Protein AF-A0A9J6E3Z2-F1 (afdb_monomer)

pLDDT: mean 84.0, std 8.35, range [45.22, 92.0]

Organism: Rhipicephalus microplus (NCBI:txid6941)

Radius of gyration: 20.09 Å; Cα contacts (8 Å, |Δi|>4): 34; chains: 1; bounding box: 49×37×58 Å

Solvent-accessible surface area (backbone atoms only — not comparable to full-atom values): 7058 Å² total; per-residue (Å²): 142,57,90,58,69,82,69,54,90,72,93,77,85,80,78,56,68,69,58,52,52,51,53,53,50,52,50,52,51,46,68,65,43,58,84,76,52,59,93,66,66,50,71,58,56,49,43,69,69,47,46,72,64,48,63,71,32,74,91,40,55,42,97,90,40,76,69,54,22,60,53,50,48,53,53,48,48,62,67,47,50,52,58,51,52,52,52,51,52,49,54,54,49,52,53,51,52,52,51,51,58,60,68,71,49,58,70,95,76,58,80,78,85,127

Foldseek 3Di:
DDVVVVVDPDDDDDDDVVVVVVLVVLLVLCVVCVVVDDPPPSLVVSCVVCVVVQLPPPVLDDPVDSVSSVVVVVVCSVVRVVVSVVVVVVVVVVVVVVVVVLVPDDPVPDDDDD

Nearest PDB structures (foldseek):
  2crb-assembly1_A  TM=4.149E-01  e=6.309E+00  Mus musculus

Structure (mmCIF, N/CA/C/O backbone):
data_AF-A0A9J6E3Z2-F1
#
_entry.id   AF-A0A9J6E3Z2-F1
#
loop_
_atom_site.group_PDB
_atom_site.id
_atom_site.type_symbol
_atom_site.label_atom_id
_atom_site.label_alt_id
_atom_site.label_comp_id
_atom_site.label_asym_id
_atom_site.label_entity_id
_atom_site.label_seq_id
_atom_site.pdbx_PDB_ins_code
_atom_site.Cartn_x
_atom_site.Cartn_y
_atom_site.Cartn_z
_atom_site.occupancy
_atom_site.B_iso_or_equiv
_atom_site.auth_seq_id
_atom_site.auth_comp_id
_atom_site.auth_asym_id
_atom_site.auth_atom_id
_atom_site.pdbx_PDB_model_num
ATOM 1 N N . MET A 1 1 ? 3.788 19.897 -8.521 1.00 45.22 1 MET A N 1
ATOM 2 C CA . MET A 1 1 ? 5.211 20.090 -8.163 1.00 45.22 1 MET A CA 1
ATOM 3 C C . MET A 1 1 ? 5.282 21.041 -6.965 1.00 45.22 1 MET A C 1
ATOM 5 O O . MET A 1 1 ? 4.988 22.201 -7.160 1.00 45.22 1 MET A O 1
ATOM 9 N N . GLY A 1 2 ? 5.546 20.732 -5.698 1.00 53.03 2 GLY A N 1
ATOM 10 C CA . GLY A 1 2 ? 5.669 19.532 -4.872 1.00 53.03 2 GLY A CA 1
ATOM 11 C C . GLY A 1 2 ? 5.922 20.065 -3.444 1.00 53.03 2 GLY A C 1
ATOM 12 O O . GLY A 1 2 ? 6.911 20.749 -3.230 1.00 53.03 2 GLY A O 1
ATOM 13 N N . LEU A 1 3 ? 5.033 19.824 -2.470 1.00 61.53 3 LEU A N 1
ATOM 14 C CA . LEU A 1 3 ? 5.080 20.452 -1.125 1.00 61.53 3 LEU A CA 1
ATOM 15 C C . LEU A 1 3 ? 6.365 20.162 -0.313 1.00 61.53 3 LEU A C 1
ATOM 17 O O . LEU A 1 3 ? 6.613 20.806 0.704 1.00 61.53 3 LEU A O 1
ATOM 21 N N . ILE A 1 4 ? 7.166 19.184 -0.743 1.00 67.56 4 ILE A N 1
ATOM 22 C CA . ILE A 1 4 ? 8.372 18.714 -0.047 1.00 67.56 4 ILE A CA 1
ATOM 23 C C . ILE A 1 4 ? 9.628 19.441 -0.548 1.00 67.56 4 ILE A C 1
ATOM 25 O O . ILE A 1 4 ? 10.531 19.689 0.248 1.00 67.56 4 ILE A O 1
ATOM 29 N N . SER A 1 5 ? 9.688 19.841 -1.826 1.00 65.69 5 SER A N 1
ATOM 30 C CA . SER A 1 5 ? 10.860 20.548 -2.371 1.00 65.69 5 SER A CA 1
ATOM 31 C C . SER A 1 5 ? 11.049 21.915 -1.716 1.00 65.69 5 SER A C 1
ATOM 33 O O . SER A 1 5 ? 12.175 22.300 -1.429 1.00 65.69 5 SER A O 1
ATOM 35 N N . LEU A 1 6 ? 9.947 22.582 -1.364 1.00 71.69 6 LEU A N 1
ATOM 36 C CA . LEU A 1 6 ? 9.941 23.858 -0.639 1.00 71.69 6 LEU A CA 1
ATOM 37 C C . LEU A 1 6 ? 10.373 23.737 0.833 1.00 71.69 6 LEU A C 1
ATOM 39 O O . LEU A 1 6 ? 10.668 24.744 1.469 1.00 71.69 6 LEU A O 1
ATOM 43 N N . LYS A 1 7 ? 10.389 22.520 1.394 1.00 73.06 7 LYS A N 1
ATOM 44 C CA . LYS A 1 7 ? 10.818 22.247 2.778 1.00 73.06 7 LYS A CA 1
ATOM 45 C C . LYS A 1 7 ? 12.195 21.587 2.859 1.00 73.06 7 LYS A C 1
ATOM 47 O O . LYS A 1 7 ?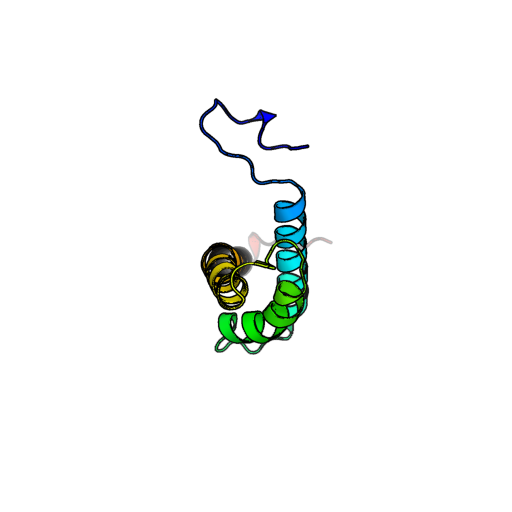 12.697 21.364 3.960 1.00 73.06 7 LYS A O 1
ATOM 52 N N . SER A 1 8 ? 12.791 21.241 1.720 1.00 77.81 8 SER A N 1
ATOM 53 C CA . SER A 1 8 ? 14.093 20.588 1.674 1.00 77.81 8 SER A CA 1
ATOM 54 C C . SER A 1 8 ? 15.205 21.617 1.852 1.00 77.81 8 SER A C 1
ATOM 56 O O . SER A 1 8 ? 15.193 22.669 1.224 1.00 77.81 8 SER A O 1
ATOM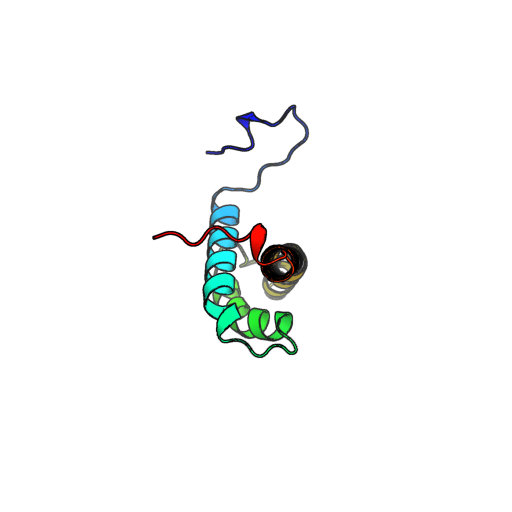 58 N N . ARG A 1 9 ? 16.191 21.297 2.694 1.00 79.62 9 ARG A N 1
ATOM 59 C CA . ARG A 1 9 ? 17.410 22.099 2.887 1.00 79.62 9 ARG A CA 1
ATOM 60 C C . ARG A 1 9 ? 18.588 21.567 2.054 1.00 79.62 9 ARG A C 1
ATOM 62 O O . ARG A 1 9 ? 19.738 21.775 2.416 1.00 79.62 9 ARG A O 1
ATOM 69 N N . GLY A 1 10 ? 18.292 20.860 0.960 1.00 75.06 10 GLY A N 1
ATOM 70 C CA . GLY A 1 10 ? 19.262 20.074 0.193 1.00 75.06 10 GLY A CA 1
ATOM 71 C C . GLY A 1 10 ? 19.394 18.637 0.716 1.00 75.06 10 GLY A C 1
ATOM 72 O O . GLY A 1 10 ? 18.999 18.333 1.840 1.00 75.06 10 GLY A O 1
ATOM 73 N N . GLY A 1 11 ? 19.896 17.727 -0.126 1.00 77.88 11 GLY A N 1
ATOM 74 C CA . GLY A 1 11 ? 20.190 16.329 0.237 1.00 77.88 11 GLY A CA 1
ATOM 75 C C . GLY A 1 11 ? 19.069 15.304 0.013 1.00 77.88 11 GLY A C 1
ATOM 76 O O . GLY A 1 11 ? 19.303 14.112 0.187 1.00 77.88 11 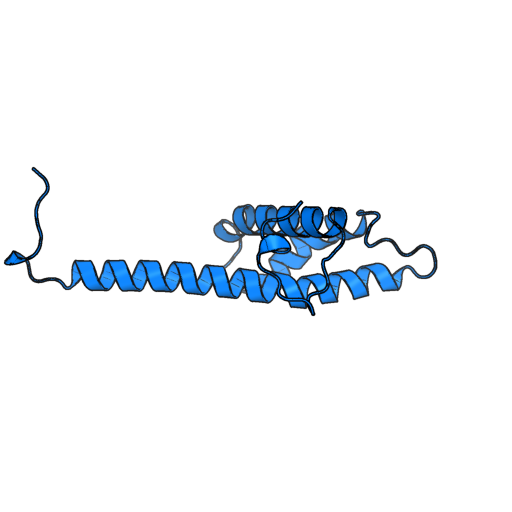GLY A O 1
ATOM 77 N N . LEU A 1 12 ? 17.869 15.727 -0.403 1.00 80.06 12 LEU A N 1
ATOM 78 C CA . LEU A 1 12 ? 16.785 14.808 -0.772 1.00 80.06 12 LEU A CA 1
ATOM 79 C C . LEU A 1 12 ? 16.752 14.580 -2.283 1.00 80.06 12 LEU A C 1
ATOM 81 O O . LEU A 1 12 ? 16.750 15.531 -3.063 1.00 80.06 12 LEU A O 1
ATOM 85 N N . THR A 1 13 ? 16.666 13.316 -2.691 1.00 78.88 13 THR A N 1
ATOM 86 C CA . THR A 1 13 ? 16.369 12.936 -4.072 1.00 78.88 13 THR A CA 1
ATOM 87 C C . THR A 1 13 ? 14.859 12.874 -4.270 1.00 78.88 13 THR A C 1
ATOM 89 O O . THR A 1 13 ? 14.127 12.277 -3.478 1.00 78.88 13 THR A O 1
ATOM 92 N N . PHE A 1 14 ? 14.374 13.521 -5.330 1.00 82.00 14 PHE A N 1
ATOM 93 C CA . PHE A 1 14 ? 12.952 13.534 -5.654 1.00 82.00 14 PHE A CA 1
ATOM 94 C C . PHE A 1 14 ? 12.663 12.504 -6.746 1.00 82.00 14 PHE A C 1
ATOM 96 O O . PHE A 1 14 ? 13.282 12.563 -7.811 1.00 82.00 14 PHE A O 1
ATOM 103 N N . PRO A 1 15 ? 11.738 11.558 -6.513 1.00 84.94 15 PRO A N 1
ATOM 104 C CA . PRO A 1 15 ? 11.338 10.615 -7.544 1.00 84.94 15 PRO A CA 1
ATOM 105 C C . PRO A 1 15 ? 10.646 11.332 -8.707 1.00 84.94 15 PRO A C 1
ATOM 107 O O . PRO A 1 15 ? 10.045 12.397 -8.538 1.00 84.94 15 PRO A O 1
ATOM 110 N N . LYS A 1 16 ? 10.684 10.705 -9.888 1.00 86.88 16 LYS A N 1
ATOM 111 C CA . LYS A 1 16 ? 9.944 11.188 -11.059 1.00 86.88 16 LYS A CA 1
ATOM 112 C C . LYS A 1 16 ? 8.443 11.293 -10.733 1.00 86.88 16 LYS A C 1
ATOM 114 O O . LYS A 1 16 ? 7.912 10.390 -10.080 1.00 86.88 16 LYS A O 1
ATOM 119 N N . PRO A 1 17 ? 7.737 12.332 -11.217 1.00 87.12 17 PRO A N 1
ATOM 120 C CA . PRO A 1 17 ? 6.304 12.500 -10.965 1.00 87.12 17 PRO A CA 1
ATOM 121 C C . PRO A 1 17 ? 5.465 11.281 -11.366 1.00 87.12 17 PRO A C 1
ATOM 123 O O . PRO A 1 17 ? 4.544 10.905 -10.648 1.00 87.12 17 PRO A O 1
ATOM 126 N N . GLU A 1 18 ? 5.824 10.628 -12.469 1.00 89.31 18 GLU A N 1
ATOM 127 C CA . GLU A 1 18 ? 5.161 9.421 -12.975 1.00 89.31 18 GLU A CA 1
ATOM 128 C C . GLU A 1 18 ? 5.209 8.275 -11.957 1.00 89.31 18 GLU A C 1
ATOM 130 O O . GLU A 1 18 ? 4.189 7.666 -11.644 1.00 89.31 18 GLU A O 1
ATOM 135 N N . PHE A 1 19 ? 6.378 8.046 -11.351 1.00 87.81 19 PHE A N 1
ATOM 136 C CA . PHE A 1 19 ? 6.538 7.041 -10.305 1.00 87.81 19 PHE A CA 1
ATOM 137 C C . PHE A 1 19 ? 5.704 7.384 -9.064 1.00 87.81 19 PHE A C 1
ATOM 139 O O . PHE A 1 19 ? 5.053 6.518 -8.485 1.00 87.81 19 PHE A O 1
ATOM 146 N N . VAL A 1 20 ? 5.646 8.664 -8.682 1.00 88.81 20 VAL A N 1
ATOM 147 C CA . VAL A 1 20 ? 4.794 9.113 -7.569 1.00 88.81 20 VAL A CA 1
ATOM 148 C C . VAL A 1 20 ? 3.315 8.843 -7.858 1.00 88.81 20 VAL A C 1
ATOM 150 O O . VAL A 1 20 ? 2.594 8.403 -6.963 1.00 88.81 20 VAL A O 1
ATOM 153 N N . MET A 1 21 ? 2.857 9.054 -9.093 1.00 89.56 21 MET A N 1
ATOM 154 C CA . MET A 1 21 ? 1.474 8.771 -9.489 1.00 89.56 21 MET A CA 1
ATOM 155 C C . MET A 1 21 ? 1.129 7.284 -9.379 1.00 89.56 21 MET A C 1
ATOM 157 O O . MET A 1 21 ? 0.046 6.944 -8.889 1.00 89.56 21 MET A O 1
ATOM 161 N N 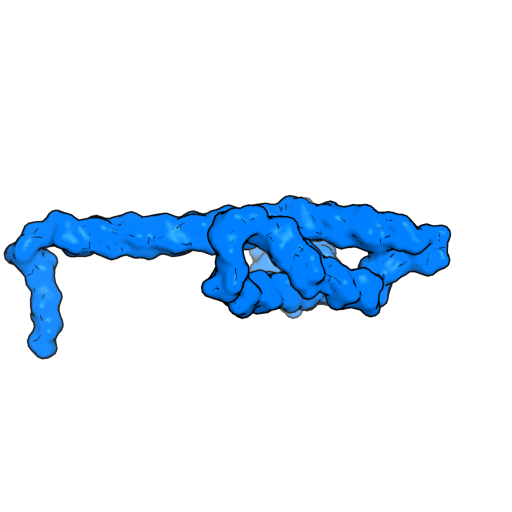. VAL A 1 22 ? 2.055 6.395 -9.747 1.00 90.19 22 VAL A N 1
ATOM 162 C CA . VAL A 1 22 ? 1.893 4.951 -9.518 1.00 90.19 22 VAL A CA 1
ATOM 163 C C . VAL A 1 22 ? 1.738 4.656 -8.030 1.00 90.19 22 VAL A C 1
ATOM 165 O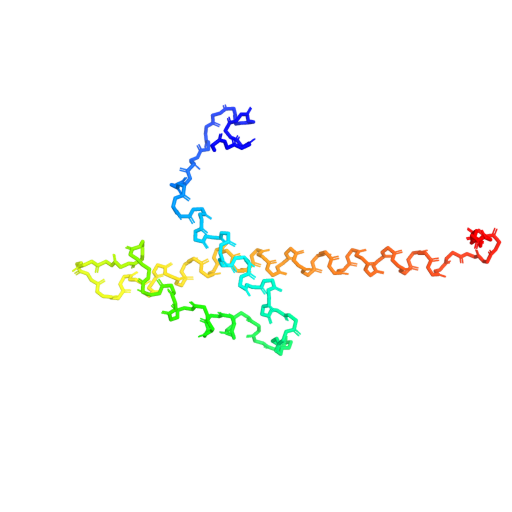 O . VAL A 1 22 ? 0.781 3.995 -7.638 1.00 90.19 22 VAL A O 1
ATOM 168 N N . LEU A 1 23 ? 2.615 5.194 -7.180 1.00 89.94 23 LEU A N 1
ATOM 169 C CA . LEU A 1 23 ? 2.543 4.973 -5.731 1.00 89.94 23 LEU A CA 1
ATOM 170 C C . LEU A 1 23 ? 1.231 5.482 -5.117 1.00 89.94 23 LEU A C 1
ATOM 172 O O . LEU A 1 23 ? 0.653 4.826 -4.250 1.00 89.94 23 LEU A O 1
ATOM 176 N N . VAL A 1 24 ? 0.732 6.633 -5.576 1.00 90.50 24 VAL A N 1
ATOM 177 C CA . VAL A 1 24 ? -0.579 7.161 -5.164 1.00 90.50 24 VAL A CA 1
ATOM 178 C C . VAL A 1 24 ? -1.705 6.219 -5.591 1.00 90.50 24 VAL A C 1
ATOM 180 O O . VAL A 1 24 ? -2.653 6.016 -4.833 1.00 90.50 24 VAL A O 1
ATOM 183 N N . THR A 1 25 ? -1.602 5.624 -6.776 1.00 90.50 25 THR A N 1
ATOM 184 C CA . THR A 1 25 ? -2.588 4.664 -7.290 1.00 90.50 25 THR A CA 1
ATOM 185 C C . THR A 1 25 ? -2.559 3.361 -6.495 1.00 90.50 25 THR A C 1
ATOM 187 O O . THR A 1 25 ? -3.613 2.900 -6.063 1.00 90.50 25 THR A O 1
ATOM 190 N N . ILE A 1 26 ? -1.368 2.833 -6.195 1.00 90.44 26 ILE A N 1
ATOM 191 C CA . ILE A 1 26 ? -1.183 1.675 -5.307 1.00 90.44 26 ILE A CA 1
ATOM 192 C C . ILE A 1 26 ? -1.814 1.956 -3.944 1.00 90.44 26 ILE A C 1
ATOM 194 O O . ILE A 1 26 ? -2.577 1.137 -3.443 1.00 90.44 26 ILE A O 1
ATOM 198 N N . LYS A 1 27 ? -1.560 3.133 -3.357 1.00 91.44 27 LYS A N 1
ATOM 199 C CA . LYS A 1 27 ? -2.178 3.521 -2.085 1.00 91.44 27 LYS A CA 1
ATOM 200 C C . LYS A 1 27 ? -3.707 3.484 -2.171 1.00 91.44 27 LYS A C 1
ATOM 202 O O . LYS A 1 27 ? -4.336 2.892 -1.304 1.00 91.44 27 LYS A O 1
ATOM 207 N N . LYS A 1 28 ? -4.302 4.091 -3.203 1.00 91.62 28 LYS A N 1
ATOM 208 C CA . LYS A 1 28 ? -5.762 4.075 -3.393 1.00 91.62 28 LYS A CA 1
ATOM 209 C C . LYS A 1 28 ? -6.300 2.650 -3.518 1.00 91.62 28 LYS A C 1
ATOM 211 O O . LYS A 1 28 ? -7.308 2.336 -2.897 1.00 91.62 28 LYS A O 1
ATOM 216 N N . ALA A 1 29 ? -5.623 1.794 -4.282 1.00 90.12 29 ALA A N 1
ATOM 217 C CA . ALA A 1 29 ? -6.002 0.392 -4.428 1.00 90.12 29 ALA A CA 1
ATOM 218 C C . ALA A 1 29 ? -5.956 -0.345 -3.082 1.00 90.12 29 ALA A C 1
ATOM 220 O O . ALA A 1 29 ? -6.906 -1.041 -2.734 1.00 90.12 29 ALA A O 1
ATOM 221 N N . VAL A 1 30 ? -4.902 -0.133 -2.288 1.00 90.44 30 VAL A N 1
ATOM 222 C CA . VAL A 1 30 ? -4.785 -0.687 -0.932 1.00 90.44 30 VAL A CA 1
ATOM 223 C C . VAL A 1 30 ? -5.911 -0.176 -0.036 1.00 90.44 30 VAL A C 1
ATOM 225 O O . VAL A 1 30 ? -6.561 -0.986 0.613 1.00 90.44 30 VAL A O 1
ATOM 228 N N . ASP A 1 31 ? -6.180 1.130 -0.019 1.00 90.25 31 ASP A N 1
ATOM 229 C CA . ASP A 1 31 ? -7.235 1.728 0.812 1.00 90.25 31 ASP A CA 1
ATOM 230 C C . ASP A 1 31 ? -8.627 1.155 0.473 1.00 90.25 31 ASP A C 1
ATOM 232 O O . ASP A 1 31 ? -9.440 0.944 1.374 1.00 90.25 31 ASP A O 1
ATOM 236 N N . ILE A 1 32 ? -8.887 0.862 -0.808 1.00 90.75 32 ILE A N 1
ATOM 237 C CA . ILE A 1 32 ? -10.132 0.235 -1.279 1.00 90.75 32 ILE A CA 1
ATOM 238 C C . ILE A 1 32 ? -10.171 -1.257 -0.939 1.00 90.75 32 ILE A C 1
ATOM 240 O O . ILE A 1 32 ? -11.210 -1.753 -0.521 1.00 90.75 32 ILE A O 1
ATOM 244 N N . ALA A 1 33 ? -9.069 -1.987 -1.119 1.00 90.31 33 ALA A N 1
ATOM 245 C CA . ALA A 1 33 ? -9.042 -3.440 -0.965 1.00 90.31 33 ALA A CA 1
ATOM 246 C C . ALA A 1 33 ? -8.970 -3.886 0.503 1.00 90.31 33 ALA A C 1
ATOM 248 O O . ALA A 1 33 ? 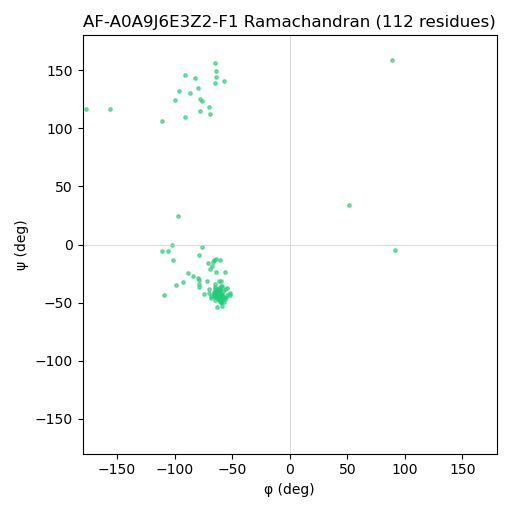-9.544 -4.908 0.877 1.00 90.31 33 ALA A O 1
ATOM 249 N N . LEU A 1 34 ? -8.285 -3.121 1.356 1.00 89.56 34 LEU A N 1
ATOM 250 C CA . LEU A 1 34 ? -7.991 -3.500 2.738 1.00 89.56 34 LEU A CA 1
ATOM 251 C C . LEU A 1 34 ? -9.232 -3.843 3.591 1.00 89.56 34 LEU A C 1
ATOM 253 O O . LEU A 1 34 ? -9.144 -4.799 4.361 1.00 89.56 34 LEU A O 1
ATOM 257 N N . PRO A 1 35 ? -10.386 -3.154 3.471 1.00 88.44 35 PRO A N 1
ATOM 258 C CA . PRO A 1 35 ? -11.614 -3.535 4.175 1.00 88.44 35 PRO A CA 1
ATOM 259 C C . PRO A 1 35 ? -12.192 -4.895 3.755 1.00 88.44 35 PRO A C 1
ATOM 261 O O . PRO A 1 35 ? -12.936 -5.499 4.526 1.00 88.44 35 PRO A O 1
ATOM 264 N N . HIS A 1 36 ? -11.873 -5.365 2.548 1.00 88.88 36 HIS A N 1
ATOM 265 C CA . HIS A 1 36 ? -12.427 -6.585 1.952 1.00 88.88 36 HIS A CA 1
ATOM 266 C C . HIS A 1 36 ? 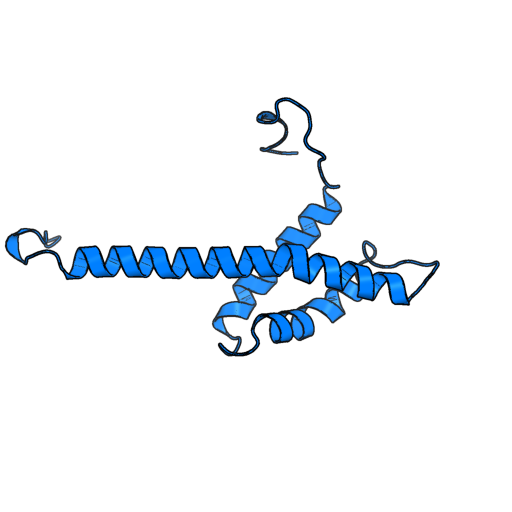-11.474 -7.786 2.034 1.00 88.88 36 HIS A C 1
ATOM 268 O O . HIS A 1 36 ? -11.885 -8.924 1.812 1.00 88.88 36 HIS A O 1
ATOM 274 N N . ILE A 1 37 ? -10.207 -7.546 2.367 1.00 88.19 37 ILE A N 1
ATOM 275 C CA . ILE A 1 37 ? -9.169 -8.571 2.468 1.00 88.19 37 ILE A CA 1
ATOM 276 C C . ILE A 1 37 ? -9.244 -9.283 3.823 1.00 88.19 37 ILE A C 1
ATOM 278 O O . ILE A 1 37 ? -9.518 -8.684 4.869 1.00 88.19 37 ILE A O 1
ATOM 282 N N . LYS A 1 38 ? -8.978 -10.595 3.823 1.00 82.25 38 LYS A N 1
ATOM 283 C CA . LYS A 1 38 ? -8.918 -11.378 5.065 1.00 82.25 38 LYS A CA 1
ATOM 284 C C . LYS A 1 38 ? -7.761 -10.877 5.932 1.00 82.25 38 LYS A C 1
ATOM 286 O O . LYS A 1 38 ? -6.693 -10.545 5.435 1.00 82.25 38 LYS A O 1
ATOM 291 N N . LYS A 1 39 ? -7.935 -10.884 7.257 1.00 82.12 39 LYS A N 1
ATOM 292 C CA . LYS A 1 39 ? -6.923 -10.377 8.208 1.00 82.12 39 LYS A CA 1
ATOM 293 C C . LYS A 1 39 ? -5.615 -11.187 8.236 1.00 82.12 39 LYS A C 1
ATOM 295 O O . LYS A 1 39 ? -4.633 -10.719 8.804 1.00 82.12 39 LYS A O 1
ATOM 300 N N . SER A 1 40 ? -5.587 -12.384 7.652 1.00 85.44 40 SER A N 1
ATOM 301 C CA . SER A 1 40 ? -4.381 -13.198 7.475 1.00 85.44 40 SER A CA 1
ATOM 302 C C . SER A 1 40 ? -3.712 -12.897 6.135 1.00 85.44 40 SER A C 1
ATOM 304 O O . SER A 1 40 ? -4.392 -12.632 5.152 1.00 85.44 40 SER A O 1
ATOM 306 N N . ASN A 1 41 ? -2.379 -12.956 6.073 1.00 86.06 41 ASN A N 1
ATOM 307 C CA . ASN A 1 41 ? -1.602 -12.840 4.828 1.00 86.06 41 ASN A CA 1
ATOM 308 C 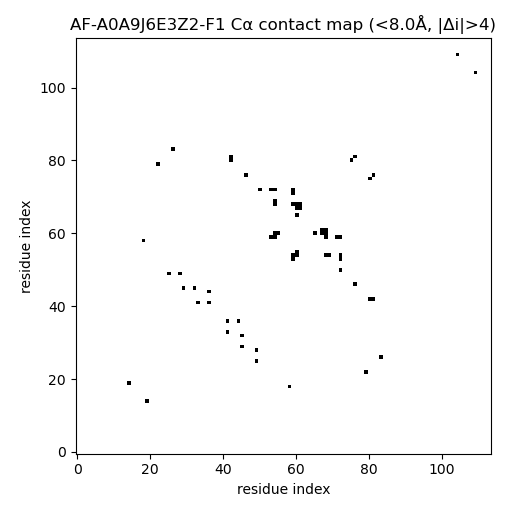C . ASN A 1 41 ? -1.946 -11.608 3.961 1.00 86.06 41 ASN A C 1
ATOM 310 O O . ASN A 1 41 ? -1.859 -11.659 2.737 1.00 86.06 41 ASN A O 1
ATOM 314 N N . VAL A 1 42 ? -2.301 -10.484 4.597 1.00 88.75 42 VAL A N 1
ATOM 315 C CA . VAL A 1 42 ? -2.756 -9.245 3.931 1.00 88.75 42 VAL A CA 1
ATOM 316 C C . VAL A 1 42 ? -1.783 -8.780 2.847 1.00 88.75 42 VAL A C 1
ATOM 318 O O . VAL A 1 42 ? -2.196 -8.415 1.754 1.00 88.75 42 VAL A O 1
ATOM 321 N N . ARG A 1 43 ? -0.475 -8.824 3.128 1.00 86.56 43 ARG A N 1
ATOM 322 C CA . ARG A 1 43 ? 0.564 -8.421 2.171 1.00 86.56 43 ARG A CA 1
ATOM 323 C C . ARG A 1 43 ? 0.570 -9.296 0.917 1.00 86.56 43 ARG A C 1
ATOM 325 O O . ARG A 1 43 ? 0.714 -8.759 -0.171 1.00 86.56 43 ARG A O 1
ATOM 332 N N . GLN A 1 44 ? 0.420 -10.609 1.079 1.00 87.94 44 GLN A N 1
ATOM 333 C CA . GLN A 1 44 ? 0.399 -11.545 -0.042 1.00 87.94 44 GLN A CA 1
ATOM 334 C C . GLN A 1 44 ? -0.862 -11.344 -0.888 1.00 87.94 44 GLN A C 1
ATOM 336 O O . GLN A 1 44 ? -0.752 -11.194 -2.096 1.00 87.94 44 GLN A O 1
ATOM 341 N N . GLN A 1 45 ? -2.033 -11.220 -0.258 1.00 90.19 45 GLN A N 1
ATOM 342 C CA . GLN A 1 45 ? -3.290 -10.956 -0.973 1.00 90.19 45 GLN A CA 1
ATOM 343 C C . GLN A 1 45 ? -3.262 -9.619 -1.728 1.00 90.19 45 GLN A C 1
ATOM 345 O O . GLN A 1 45 ? -3.746 -9.527 -2.851 1.00 90.19 45 GLN A O 1
ATOM 350 N N . LEU A 1 46 ? -2.661 -8.579 -1.140 1.00 89.56 46 LEU A N 1
ATOM 351 C CA . LEU A 1 46 ? -2.455 -7.307 -1.836 1.00 89.56 46 LEU A CA 1
ATOM 352 C C . LEU A 1 46 ? -1.493 -7.448 -3.020 1.00 89.56 46 LEU A C 1
ATOM 354 O O . LEU A 1 46 ? -1.718 -6.813 -4.045 1.00 89.56 46 LEU A O 1
ATOM 358 N N . ALA A 1 47 ? -0.441 -8.258 -2.892 1.00 88.19 47 ALA A N 1
ATOM 359 C CA . ALA A 1 47 ? 0.478 -8.533 -3.992 1.00 88.19 47 ALA A CA 1
ATOM 360 C C . ALA A 1 47 ? -0.219 -9.277 -5.134 1.00 88.19 47 ALA A C 1
ATOM 362 O O . ALA A 1 47 ? -0.153 -8.830 -6.272 1.00 88.19 47 ALA A O 1
ATOM 363 N N . GLU A 1 48 ? -0.968 -10.334 -4.832 1.00 89.19 48 GLU A N 1
ATOM 364 C CA . GLU A 1 48 ? -1.739 -11.092 -5.826 1.00 89.19 48 GLU A CA 1
ATOM 365 C C . GLU A 1 48 ? -2.758 -10.211 -6.569 1.00 89.19 48 GLU A C 1
ATOM 367 O O . GLU A 1 48 ? -2.952 -10.374 -7.771 1.00 89.19 48 GLU A O 1
ATOM 372 N N . LEU A 1 49 ? -3.366 -9.239 -5.881 1.00 89.25 49 LEU A N 1
ATOM 373 C CA . LEU A 1 49 ? -4.357 -8.340 -6.476 1.00 89.25 49 LEU A CA 1
ATOM 374 C C . LEU A 1 49 ? -3.732 -7.216 -7.315 1.00 89.25 49 LEU A C 1
ATOM 376 O O . LEU A 1 49 ? -4.304 -6.810 -8.321 1.00 89.25 49 LEU A O 1
ATOM 380 N N . ILE A 1 50 ? -2.588 -6.671 -6.895 1.00 89.56 50 ILE A N 1
ATOM 381 C CA . ILE A 1 50 ? -2.021 -5.450 -7.486 1.00 89.56 50 ILE A CA 1
ATOM 382 C C . ILE A 1 50 ? -0.908 -5.765 -8.504 1.00 89.56 50 ILE A C 1
ATOM 384 O O . ILE A 1 50 ? -0.798 -5.055 -9.505 1.00 89.56 50 ILE A O 1
ATOM 388 N N . SER A 1 51 ? -0.097 -6.809 -8.292 1.00 87.12 51 SER A N 1
ATOM 389 C CA . SER A 1 51 ? 1.063 -7.125 -9.144 1.00 87.12 51 SER A CA 1
ATOM 390 C C . SER A 1 51 ? 0.727 -7.294 -10.631 1.00 87.12 51 SER A C 1
ATOM 392 O O . SER A 1 51 ? 1.407 -6.646 -11.428 1.00 87.12 51 SER A O 1
ATOM 394 N N . PRO A 1 52 ? -0.339 -8.018 -11.039 1.00 87.56 52 PRO A N 1
ATOM 395 C CA . PRO A 1 52 ? -0.654 -8.198 -12.462 1.00 87.56 52 PRO A CA 1
ATOM 396 C C . PRO A 1 52 ? -0.906 -6.875 -13.200 1.00 87.56 52 PRO A C 1
ATOM 398 O O . PRO A 1 52 ? -0.595 -6.730 -14.379 1.00 87.56 52 PRO A O 1
ATOM 401 N N . HIS A 1 53 ? -1.448 -5.876 -12.498 1.00 87.00 53 HIS A N 1
ATOM 402 C CA . HIS A 1 53 ? -1.694 -4.549 -13.062 1.00 87.00 53 HIS A CA 1
ATOM 403 C C . HIS A 1 53 ? -0.425 -3.699 -13.137 1.00 87.00 53 HIS A C 1
ATOM 405 O O . HIS A 1 53 ? -0.297 -2.852 -14.021 1.00 87.00 53 HIS A O 1
ATOM 411 N N . LEU A 1 54 ? 0.513 -3.900 -12.212 1.00 86.00 54 LEU A N 1
ATOM 412 C CA . LEU A 1 54 ? 1.779 -3.177 -12.217 1.00 86.00 54 LEU A CA 1
ATOM 413 C C . LEU A 1 54 ? 2.780 -3.763 -13.217 1.00 86.00 54 LEU A C 1
ATOM 415 O O . LEU A 1 54 ? 3.570 -3.003 -13.767 1.00 86.00 54 LEU A O 1
ATOM 419 N N . GLU A 1 55 ? 2.723 -5.062 -13.507 1.00 85.00 55 GLU A N 1
ATOM 420 C CA . GLU A 1 55 ? 3.546 -5.704 -14.546 1.00 85.00 55 GLU A CA 1
ATOM 421 C C . GLU A 1 55 ? 3.266 -5.139 -15.945 1.00 85.00 55 GLU A C 1
ATOM 423 O O . GLU A 1 55 ? 4.174 -5.009 -16.760 1.00 85.00 55 GLU A O 1
ATOM 428 N N . GLN A 1 56 ? 2.027 -4.713 -16.198 1.00 83.69 56 GLN A N 1
ATOM 429 C CA . GLN A 1 56 ? 1.629 -4.057 -17.448 1.00 83.69 56 GLN A CA 1
ATOM 430 C C . GLN A 1 56 ? 2.039 -2.578 -17.511 1.00 83.69 56 GLN A C 1
ATOM 432 O O . GLN A 1 56 ? 1.890 -1.930 -18.548 1.00 83.69 56 GLN A O 1
ATOM 437 N N . CYS A 1 57 ? 2.522 -2.002 -16.407 1.00 85.69 57 CYS A N 1
ATOM 438 C CA . CYS A 1 57 ? 2.876 -0.594 -16.361 1.00 85.69 57 CYS A CA 1
ATOM 439 C C . CYS A 1 57 ? 4.237 -0.365 -17.042 1.00 85.69 57 CYS A C 1
ATOM 441 O O . CYS A 1 57 ? 5.237 -0.930 -16.593 1.00 85.69 57 CYS A O 1
ATOM 443 N N . PRO A 1 58 ? 4.333 0.541 -18.037 1.00 86.06 58 PRO A N 1
ATOM 444 C CA . PRO A 1 58 ? 5.578 0.796 -18.769 1.00 86.06 58 PRO A CA 1
ATOM 445 C C . PRO A 1 58 ? 6.769 1.190 -17.886 1.00 86.06 58 PRO A C 1
ATOM 447 O O . PRO A 1 58 ? 7.914 0.998 -18.273 1.00 86.06 58 PRO A O 1
ATOM 450 N N . LEU A 1 59 ? 6.512 1.727 -16.688 1.00 85.00 59 LEU A N 1
ATOM 451 C CA . LEU A 1 59 ? 7.547 2.108 -15.723 1.00 85.00 59 LEU A CA 1
ATOM 452 C C . LEU A 1 59 ? 8.291 0.915 -15.112 1.00 85.00 59 LEU A C 1
ATOM 454 O O . LEU A 1 59 ? 9.389 1.103 -14.589 1.00 85.00 59 LEU A O 1
ATOM 458 N N . PHE A 1 60 ? 7.699 -0.279 -15.146 1.00 84.19 60 PHE A N 1
ATOM 459 C CA . PHE A 1 60 ? 8.297 -1.505 -14.616 1.00 84.19 60 PHE A CA 1
ATOM 460 C C . PHE A 1 60 ? 8.675 -2.506 -15.711 1.00 84.19 60 PHE A C 1
ATOM 462 O O . PHE A 1 60 ? 9.313 -3.513 -15.415 1.00 84.19 60 PHE A O 1
ATOM 469 N N . VAL A 1 61 ? 8.336 -2.220 -16.970 1.00 82.75 61 VAL A N 1
ATOM 470 C CA . VAL A 1 61 ? 8.737 -3.041 -18.114 1.00 82.75 61 VAL A CA 1
ATOM 471 C C . VAL A 1 61 ? 10.208 -2.778 -18.432 1.00 82.75 61 VAL A C 1
ATOM 473 O O . VAL A 1 61 ? 10.613 -1.646 -18.698 1.00 82.75 61 VAL A O 1
ATOM 476 N N . CYS A 1 62 ? 11.017 -3.838 -18.426 1.00 79.50 62 CYS A N 1
ATOM 477 C CA . CYS A 1 62 ? 12.416 -3.787 -18.832 1.00 79.50 62 CYS A CA 1
ATOM 478 C C . CYS A 1 62 ? 12.589 -4.559 -20.148 1.00 79.50 62 CYS A C 1
ATOM 480 O O . CYS A 1 62 ? 12.588 -5.787 -20.121 1.00 79.50 62 CYS A O 1
ATOM 482 N N . PRO A 1 63 ? 12.788 -3.882 -21.294 1.00 77.81 63 PRO A N 1
ATOM 483 C CA . PRO A 1 63 ? 12.877 -4.555 -22.593 1.00 77.81 63 PRO A CA 1
ATOM 484 C C . PRO A 1 63 ? 14.122 -5.443 -22.742 1.00 77.81 63 PRO A C 1
ATOM 486 O O . PRO A 1 63 ? 14.194 -6.250 -23.658 1.00 77.81 63 PRO A O 1
ATOM 489 N N . ALA A 1 64 ? 15.119 -5.285 -21.867 1.00 81.62 64 ALA A N 1
ATOM 490 C CA . ALA A 1 64 ? 16.347 -6.071 -21.910 1.00 81.62 64 ALA A CA 1
ATOM 491 C C . ALA A 1 64 ? 16.261 -7.388 -21.120 1.00 81.62 64 ALA A C 1
ATOM 493 O O . ALA A 1 64 ? 17.061 -8.287 -21.375 1.00 81.62 64 ALA A O 1
ATOM 494 N N . ARG A 1 65 ? 15.372 -7.483 -20.118 1.00 79.00 65 ARG A N 1
ATOM 495 C CA . ARG A 1 65 ? 15.243 -8.646 -19.223 1.00 79.00 65 ARG A CA 1
ATOM 496 C C . ARG A 1 65 ? 13.843 -8.710 -18.616 1.00 79.00 65 ARG A C 1
ATOM 498 O O . ARG A 1 65 ? 13.506 -7.873 -17.777 1.00 79.00 65 ARG A O 1
ATOM 505 N N . ASP A 1 66 ? 13.107 -9.767 -18.930 1.00 73.38 66 ASP A N 1
ATOM 506 C CA . ASP A 1 66 ? 11.731 -9.954 -18.453 1.00 73.38 66 ASP A CA 1
ATOM 507 C C . ASP A 1 66 ? 11.652 -10.116 -16.920 1.00 73.38 66 ASP A C 1
ATOM 509 O O . ASP A 1 66 ? 10.785 -9.544 -16.262 1.00 73.38 66 ASP A O 1
ATOM 513 N N . GLU A 1 67 ? 12.633 -10.788 -16.306 1.00 76.50 67 GLU A N 1
ATOM 514 C CA . GLU A 1 67 ? 12.685 -11.030 -14.850 1.00 76.50 67 GLU A CA 1
ATOM 515 C C . GLU A 1 67 ? 12.900 -9.756 -14.005 1.00 76.50 67 GLU A C 1
ATOM 517 O O . GLU A 1 67 ? 12.647 -9.730 -12.792 1.00 76.50 67 GLU A O 1
ATOM 522 N N . HIS A 1 68 ? 13.378 -8.672 -14.627 1.00 81.81 68 HIS A N 1
ATOM 523 C CA . HIS A 1 68 ? 13.695 -7.432 -13.915 1.00 81.81 68 HIS A CA 1
ATOM 524 C C . HIS A 1 68 ? 12.436 -6.695 -13.453 1.00 81.81 68 HIS A C 1
ATOM 526 O O . HIS A 1 68 ? 12.464 -6.045 -12.404 1.00 81.81 68 HIS A O 1
ATOM 532 N N . GLY A 1 69 ? 11.337 -6.814 -14.206 1.00 82.12 69 GLY A N 1
ATOM 533 C CA . GLY A 1 69 ? 10.061 -6.195 -13.854 1.00 82.12 69 GLY A CA 1
ATOM 534 C C . GLY A 1 69 ? 9.515 -6.770 -12.552 1.00 82.12 69 GLY A C 1
ATOM 535 O O . GLY A 1 69 ? 9.318 -6.033 -11.585 1.00 82.12 69 GLY A O 1
ATOM 536 N N . ALA A 1 70 ? 9.400 -8.099 -12.479 1.00 82.00 70 ALA A N 1
ATOM 537 C CA . ALA A 1 70 ? 8.946 -8.805 -11.281 1.00 82.00 70 ALA A CA 1
ATOM 538 C C . ALA A 1 70 ? 9.837 -8.514 -10.059 1.00 82.00 70 ALA A C 1
ATOM 540 O O . ALA A 1 70 ? 9.340 -8.221 -8.968 1.00 82.00 70 ALA A O 1
ATOM 541 N N . SER A 1 71 ? 11.161 -8.504 -10.251 1.00 86.00 71 SER A N 1
ATOM 542 C CA . SER A 1 71 ? 12.120 -8.182 -9.185 1.00 86.00 71 SER A CA 1
ATOM 543 C C . SER A 1 71 ? 11.949 -6.750 -8.668 1.00 86.00 71 SER A C 1
ATOM 545 O O . SER A 1 71 ? 11.922 -6.511 -7.458 1.00 86.00 71 SER A O 1
ATOM 547 N N . THR A 1 72 ? 11.775 -5.784 -9.573 1.00 85.94 72 THR A N 1
ATOM 548 C CA . THR A 1 72 ? 11.569 -4.373 -9.213 1.00 85.94 72 THR A CA 1
ATOM 549 C C . THR A 1 72 ? 10.246 -4.181 -8.478 1.00 85.94 72 THR A C 1
ATOM 551 O O . THR A 1 72 ? 10.196 -3.486 -7.460 1.00 85.94 72 THR A O 1
ATOM 554 N N . LEU A 1 73 ? 9.180 -4.835 -8.940 1.00 87.06 73 LEU A N 1
ATOM 555 C CA . LEU A 1 73 ? 7.880 -4.812 -8.276 1.00 87.06 73 LEU A CA 1
ATOM 556 C C . LEU A 1 73 ? 7.958 -5.393 -6.870 1.00 87.06 73 LEU A C 1
ATOM 558 O O . LEU A 1 73 ? 7.462 -4.757 -5.941 1.00 87.06 73 LEU A O 1
ATOM 562 N N . SER A 1 74 ? 8.649 -6.518 -6.672 1.00 87.06 74 SER A N 1
ATOM 563 C CA . SER A 1 74 ? 8.871 -7.063 -5.328 1.00 87.06 74 SER A CA 1
ATOM 564 C C . SER A 1 74 ? 9.516 -6.029 -4.400 1.00 87.06 74 SER A C 1
ATOM 566 O O . SER A 1 74 ? 9.066 -5.857 -3.268 1.00 87.06 74 SER A O 1
ATOM 568 N N . VAL A 1 75 ? 10.516 -5.279 -4.873 1.00 88.50 75 VAL A N 1
ATOM 569 C CA . VAL A 1 75 ? 11.141 -4.209 -4.077 1.00 88.50 75 VAL A CA 1
ATOM 570 C C . VAL A 1 75 ? 10.146 -3.090 -3.763 1.00 88.50 75 VAL A C 1
ATOM 572 O O . VAL A 1 75 ? 10.115 -2.596 -2.632 1.00 88.50 75 VAL A O 1
ATOM 575 N N . VAL A 1 76 ? 9.309 -2.696 -4.726 1.00 86.88 76 VAL A N 1
ATOM 576 C CA . VAL A 1 76 ? 8.258 -1.689 -4.511 1.00 86.88 76 VAL A CA 1
ATOM 577 C C . VAL A 1 76 ? 7.262 -2.165 -3.452 1.00 86.88 76 VAL A C 1
ATOM 579 O O . VAL A 1 76 ? 6.972 -1.424 -2.512 1.00 86.88 76 VAL A O 1
ATOM 582 N N . PHE A 1 77 ? 6.785 -3.405 -3.531 1.00 85.56 77 PHE A N 1
ATOM 583 C CA . PHE A 1 77 ? 5.892 -3.972 -2.520 1.00 85.56 77 PHE A CA 1
ATOM 584 C C . PHE A 1 77 ? 6.531 -3.954 -1.129 1.00 85.56 77 PHE A C 1
ATOM 586 O O . PHE A 1 77 ? 5.920 -3.482 -0.166 1.00 85.56 77 PHE A O 1
ATOM 593 N N . ASP A 1 78 ? 7.785 -4.377 -1.019 1.00 86.44 78 ASP A N 1
ATOM 594 C CA . ASP A 1 78 ? 8.506 -4.437 0.252 1.00 86.44 78 ASP A CA 1
ATOM 595 C C . ASP A 1 78 ? 8.729 -3.058 0.867 1.00 86.44 78 ASP A C 1
ATOM 597 O O . ASP A 1 78 ? 8.583 -2.876 2.082 1.00 86.44 78 ASP A O 1
ATOM 601 N N . LYS A 1 79 ? 9.068 -2.074 0.033 1.00 87.81 79 LYS A N 1
ATOM 602 C CA . LYS A 1 79 ? 9.403 -0.721 0.480 1.00 87.81 79 LYS A CA 1
ATOM 603 C C . LYS A 1 79 ? 8.184 0.167 0.692 1.00 87.81 79 LYS A C 1
ATOM 605 O O . LYS A 1 79 ? 8.267 1.058 1.532 1.00 87.81 79 LYS A O 1
ATOM 610 N N . PHE A 1 80 ? 7.071 -0.063 -0.005 1.00 85.88 80 PHE A N 1
ATOM 611 C CA . PHE A 1 80 ? 5.895 0.814 0.060 1.00 85.88 80 PHE A CA 1
ATOM 612 C C . PHE A 1 80 ? 4.698 0.194 0.778 1.00 85.88 80 PHE A C 1
ATOM 614 O O . PHE A 1 80 ? 4.095 0.863 1.620 1.00 85.88 80 PHE A O 1
ATOM 621 N N . ILE A 1 81 ? 4.366 -1.077 0.533 1.00 85.31 81 ILE A N 1
ATOM 622 C CA . ILE A 1 81 ? 3.191 -1.700 1.167 1.00 85.31 81 ILE A CA 1
ATOM 623 C C . ILE A 1 81 ? 3.420 -1.912 2.660 1.00 85.31 81 ILE A C 1
ATOM 625 O O . ILE A 1 81 ? 2.513 -1.667 3.455 1.00 85.31 81 ILE A O 1
ATOM 629 N N . LYS A 1 82 ? 4.633 -2.298 3.074 1.00 85.19 82 LYS A N 1
ATOM 630 C CA . LYS A 1 82 ? 4.940 -2.487 4.499 1.00 85.19 82 LYS A CA 1
ATOM 631 C C . LYS A 1 82 ? 4.717 -1.196 5.311 1.00 85.19 82 LYS A C 1
ATOM 633 O O . LYS A 1 82 ? 3.929 -1.256 6.255 1.00 85.19 82 LYS A O 1
ATOM 638 N N . PRO A 1 83 ? 5.294 -0.029 4.953 1.00 89.62 83 PRO A N 1
ATOM 639 C CA . PRO A 1 83 ? 4.990 1.222 5.650 1.00 89.62 83 PRO A CA 1
ATOM 640 C C . PRO A 1 83 ? 3.520 1.639 5.570 1.00 89.62 83 PRO A C 1
ATOM 642 O O . PRO A 1 83 ? 2.988 2.150 6.553 1.00 89.62 83 PRO A O 1
ATOM 645 N N . LEU A 1 84 ? 2.845 1.415 4.436 1.00 88.31 84 LEU A N 1
ATOM 646 C CA . LEU A 1 84 ? 1.418 1.723 4.300 1.00 88.31 84 LEU A CA 1
ATOM 647 C C . LEU A 1 84 ? 0.578 0.945 5.318 1.00 88.31 84 LEU A C 1
ATOM 649 O O . LEU A 1 84 ? -0.198 1.548 6.058 1.00 88.31 84 LEU A O 1
ATOM 653 N N . LEU A 1 85 ? 0.782 -0.369 5.416 1.00 87.88 85 LEU A N 1
ATOM 654 C CA . LEU A 1 85 ? 0.075 -1.213 6.379 1.00 87.88 85 LEU A CA 1
ATOM 655 C C . LEU A 1 85 ? 0.408 -0.833 7.826 1.00 87.88 85 LEU A C 1
ATOM 657 O O . LEU A 1 85 ? -0.498 -0.771 8.658 1.00 87.88 85 LEU A O 1
ATOM 661 N N . SER A 1 86 ? 1.674 -0.524 8.129 1.00 90.31 86 SER A N 1
ATOM 662 C CA . SER A 1 86 ? 2.072 -0.030 9.454 1.00 90.31 86 SER A CA 1
ATOM 663 C C . SER A 1 86 ? 1.354 1.271 9.820 1.00 90.31 86 SER A C 1
ATOM 665 O O . SER A 1 86 ? 0.839 1.389 10.931 1.00 90.31 86 SER A O 1
ATOM 667 N N . ASN A 1 87 ? 1.253 2.217 8.883 1.00 90.38 87 ASN A N 1
ATOM 668 C CA . ASN A 1 87 ? 0.557 3.486 9.098 1.00 90.38 87 ASN A CA 1
ATOM 669 C C . ASN A 1 87 ? -0.948 3.289 9.310 1.00 90.38 87 ASN A C 1
ATOM 671 O O . ASN A 1 87 ? -1.534 3.926 10.187 1.00 90.38 87 ASN A O 1
ATOM 675 N N . VAL A 1 88 ? -1.578 2.390 8.548 1.00 87.69 88 VAL A N 1
ATOM 676 C CA . VAL A 1 88 ? -2.993 2.056 8.756 1.00 87.69 88 VAL A CA 1
ATOM 677 C C . VAL A 1 88 ? -3.199 1.411 10.127 1.00 87.69 88 VAL A C 1
ATOM 679 O O . VAL A 1 88 ? -4.100 1.813 10.864 1.00 87.69 88 VAL A O 1
ATOM 682 N N . GLY A 1 89 ? -2.342 0.459 10.504 1.00 87.25 89 GLY A N 1
ATOM 683 C CA . GLY A 1 89 ? -2.385 -0.188 11.816 1.00 87.25 89 GLY A CA 1
ATOM 684 C C . GLY A 1 89 ? -2.246 0.807 12.970 1.00 87.25 89 GLY A C 1
ATOM 685 O O . GLY A 1 89 ? -3.041 0.772 13.913 1.00 87.25 89 GLY A O 1
ATOM 686 N N . ALA A 1 90 ? -1.298 1.742 12.869 1.00 90.69 90 ALA A N 1
ATOM 687 C CA . ALA A 1 90 ? -1.128 2.824 13.835 1.00 90.69 90 ALA A CA 1
ATOM 688 C C . ALA A 1 90 ? -2.388 3.699 13.926 1.00 90.69 90 ALA A C 1
ATOM 690 O O . ALA A 1 90 ? -2.939 3.869 15.009 1.00 90.69 90 ALA A O 1
ATOM 691 N N . ALA A 1 91 ? -2.933 4.146 12.790 1.00 89.06 91 ALA A N 1
ATOM 692 C CA . ALA A 1 91 ? -4.134 4.983 12.764 1.00 89.06 91 ALA A CA 1
ATOM 693 C C . ALA A 1 91 ? -5.367 4.296 13.382 1.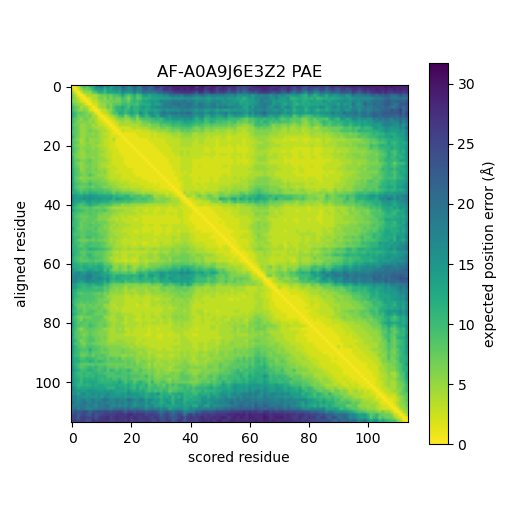00 89.06 91 ALA A C 1
ATOM 695 O O . ALA A 1 91 ? -6.169 4.939 14.067 1.00 89.06 91 ALA A O 1
ATOM 696 N N . VAL A 1 92 ? -5.540 2.990 13.154 1.00 87.38 92 VAL A N 1
ATOM 697 C CA . VAL A 1 92 ? -6.611 2.200 13.786 1.00 87.38 92 VAL A CA 1
ATOM 698 C C . VAL A 1 92 ? -6.395 2.116 15.298 1.00 87.38 92 VAL A C 1
ATOM 700 O O . VAL A 1 92 ? -7.340 2.323 16.066 1.00 87.38 92 VAL A O 1
ATOM 703 N N . THR A 1 93 ? -5.156 1.868 15.723 1.00 90.69 93 THR A N 1
ATOM 704 C CA . THR A 1 93 ? -4.777 1.762 17.138 1.00 90.69 93 THR A CA 1
ATOM 705 C C . THR A 1 93 ? -4.987 3.086 17.871 1.00 90.69 93 THR A C 1
ATOM 707 O O . THR A 1 93 ? -5.620 3.104 18.927 1.00 90.69 93 THR A O 1
ATOM 710 N N . ASP A 1 94 ? -4.571 4.205 17.282 1.00 92.00 94 ASP A N 1
ATOM 711 C CA . ASP A 1 94 ? -4.731 5.546 17.853 1.00 92.00 94 ASP A CA 1
ATOM 712 C C . ASP A 1 94 ? -6.207 5.918 18.023 1.00 92.00 94 ASP A C 1
ATOM 714 O O . ASP A 1 94 ? -6.629 6.411 19.076 1.00 92.00 94 ASP A O 1
ATOM 718 N N . ARG A 1 95 ? -7.037 5.620 17.015 1.00 89.69 95 ARG A N 1
ATOM 719 C CA . ARG A 1 95 ? -8.492 5.827 17.097 1.00 89.69 95 ARG A CA 1
ATOM 720 C C . ARG A 1 95 ? -9.113 4.993 18.215 1.00 89.69 95 ARG A C 1
ATOM 722 O O . ARG A 1 95 ? -9.967 5.498 18.948 1.00 89.69 95 ARG A O 1
ATOM 729 N N . ALA A 1 96 ? -8.700 3.736 18.358 1.00 89.25 96 ALA A N 1
ATOM 730 C CA . ALA A 1 96 ? -9.178 2.864 19.426 1.00 89.25 96 ALA A CA 1
ATOM 731 C C . ALA A 1 96 ? -8.736 3.370 20.810 1.00 89.25 96 ALA A C 1
ATOM 733 O O . ALA A 1 96 ? -9.559 3.445 21.725 1.00 89.25 96 ALA A O 1
ATOM 734 N N . ALA A 1 97 ? -7.477 3.793 20.950 1.00 90.88 97 ALA A N 1
ATOM 735 C CA . ALA A 1 97 ? -6.933 4.356 22.183 1.00 90.88 97 ALA A CA 1
ATOM 736 C C . ALA A 1 97 ? -7.679 5.631 22.605 1.00 90.88 97 ALA A C 1
ATOM 738 O O . ALA A 1 97 ? -8.078 5.766 23.766 1.00 90.88 97 ALA A O 1
ATOM 739 N N . TYR A 1 98 ? -7.953 6.531 21.657 1.00 90.19 98 TYR A N 1
ATOM 740 C CA . TYR A 1 98 ? -8.741 7.737 21.906 1.00 90.19 98 TYR A CA 1
ATOM 741 C C . TYR A 1 98 ? -10.169 7.408 22.370 1.00 90.19 98 TYR A C 1
ATOM 743 O O . TYR A 1 98 ? -10.629 7.938 23.385 1.00 90.19 98 TYR A O 1
ATOM 751 N N . ARG A 1 99 ? -10.858 6.486 21.682 1.00 87.50 99 ARG A N 1
ATOM 752 C CA . ARG A 1 99 ? -12.207 6.036 22.072 1.00 87.50 99 ARG A CA 1
ATOM 753 C C . ARG A 1 99 ? -12.219 5.406 23.463 1.00 87.50 99 ARG A C 1
ATOM 755 O O . ARG A 1 99 ? -13.079 5.756 24.267 1.00 87.50 99 ARG A O 1
ATOM 762 N N . LYS A 1 100 ? -11.244 4.546 23.778 1.00 89.44 100 LYS A N 1
ATOM 763 C CA . LYS A 1 100 ? -11.092 3.939 25.110 1.00 89.44 100 LYS A CA 1
ATOM 764 C C . LYS A 1 100 ? -10.911 5.014 26.183 1.00 89.44 100 LYS A C 1
ATOM 766 O O . LYS A 1 100 ? -11.615 4.997 27.190 1.00 89.44 100 LYS A O 1
ATOM 771 N N . LYS A 1 101 ? -10.049 6.005 25.933 1.00 87.88 101 LYS A N 1
ATOM 772 C CA . LYS A 1 101 ? -9.838 7.144 26.840 1.00 87.88 101 LYS A CA 1
ATOM 773 C C . LYS A 1 101 ? -11.128 7.927 27.098 1.00 87.88 101 LYS A C 1
ATOM 775 O O . LYS A 1 101 ? -11.361 8.335 28.230 1.00 87.88 101 LYS A O 1
ATOM 780 N N . LEU A 1 102 ? -11.967 8.139 26.080 1.00 84.62 102 LEU A N 1
ATOM 781 C CA . LEU A 1 102 ? -13.272 8.793 26.242 1.00 84.62 102 LEU A CA 1
ATOM 782 C C . LEU A 1 102 ? -14.283 7.921 27.001 1.00 84.62 102 LEU A C 1
ATOM 784 O O . LEU A 1 102 ? -14.996 8.434 27.864 1.00 84.62 102 LEU A O 1
ATOM 788 N N . ALA A 1 103 ? -14.335 6.621 26.707 1.00 84.56 103 ALA A N 1
ATOM 789 C CA . ALA A 1 103 ? -15.256 5.685 27.348 1.00 84.56 103 ALA A CA 1
ATOM 790 C C . ALA A 1 103 ? -14.991 5.562 28.858 1.00 84.56 103 ALA A C 1
ATOM 792 O O . ALA A 1 103 ? -15.943 5.582 29.642 1.00 84.56 103 ALA A O 1
ATOM 793 N N . CYS A 1 104 ? -13.713 5.540 29.251 1.00 86.81 104 CYS A N 1
ATOM 794 C CA . CYS A 1 104 ? -13.257 5.467 30.641 1.00 86.81 104 CYS A CA 1
ATOM 795 C C . CYS A 1 104 ? -13.373 6.790 31.421 1.00 86.81 104 CYS A C 1
ATOM 797 O O . CYS A 1 104 ? -13.041 6.818 32.605 1.00 86.81 104 CYS A O 1
ATOM 799 N N . LYS A 1 105 ? -13.819 7.897 30.806 1.00 82.81 105 LYS A N 1
ATOM 800 C CA . LYS A 1 105 ? -14.096 9.122 31.572 1.00 82.81 105 LYS A CA 1
ATOM 801 C C . LYS A 1 105 ? -15.258 8.866 32.543 1.00 82.81 105 LYS A C 1
ATOM 803 O O . LYS A 1 105 ? -16.248 8.252 32.141 1.00 82.81 105 LYS A O 1
ATOM 808 N N . PRO A 1 106 ? -15.189 9.360 33.787 1.00 86.50 106 PRO A N 1
ATOM 809 C CA . PRO A 1 106 ? -16.318 9.267 34.702 1.00 86.50 106 PRO A CA 1
ATOM 810 C C . PRO A 1 106 ? -17.516 10.075 34.174 1.00 86.50 106 PRO A C 1
ATOM 812 O O . PRO A 1 106 ? -17.334 11.077 33.478 1.00 86.50 106 PRO A O 1
ATOM 815 N N . LEU A 1 107 ? -18.736 9.627 34.499 1.00 81.94 107 LEU A N 1
ATOM 816 C CA . LEU A 1 107 ? -20.006 10.172 33.986 1.00 81.94 107 LEU A CA 1
ATOM 817 C C . LEU A 1 107 ? -20.121 11.692 34.157 1.00 81.94 107 LEU A C 1
ATOM 819 O O . LEU A 1 107 ? -20.471 12.375 33.203 1.00 81.94 107 LEU A O 1
ATOM 823 N N . TYR A 1 108 ? -19.709 12.231 35.307 1.00 84.00 108 TYR A N 1
ATOM 824 C CA . TYR A 1 108 ? -19.750 13.672 35.587 1.00 84.00 108 TYR A CA 1
ATOM 825 C C . TYR A 1 108 ? -18.840 14.529 34.675 1.00 84.00 108 TYR A C 1
ATOM 827 O O . TYR A 1 108 ? -18.967 15.747 34.658 1.00 84.00 108 TYR A O 1
ATOM 835 N N . ARG A 1 109 ? -17.914 13.923 33.908 1.00 80.56 109 ARG A N 1
ATOM 836 C CA . ARG A 1 109 ? -17.066 14.606 32.903 1.00 80.56 109 ARG A CA 1
ATOM 837 C C . ARG A 1 109 ? -17.538 14.389 31.461 1.00 80.56 109 ARG A C 1
ATOM 839 O O . ARG A 1 109 ? -16.869 14.851 30.531 1.00 80.56 109 ARG A O 1
ATOM 846 N N . LYS A 1 110 ? -18.620 13.636 31.242 1.00 80.50 110 LYS A N 1
ATOM 847 C CA . LYS A 1 110 ? -19.200 13.417 29.912 1.00 80.50 110 LYS A CA 1
ATOM 848 C C . LYS A 1 110 ? -20.251 14.497 29.673 1.00 80.50 110 LYS A C 1
ATOM 850 O O . LYS A 1 110 ? -21.294 14.495 30.309 1.00 80.50 110 LYS A O 1
ATOM 855 N N . VAL A 1 111 ? -19.965 15.427 28.766 1.00 77.12 111 VAL A N 1
ATOM 856 C CA . VAL A 1 111 ? -20.944 16.436 28.347 1.00 77.12 111 VAL A CA 1
ATOM 857 C C . VAL A 1 111 ? -21.912 15.770 27.373 1.00 77.12 111 VAL A C 1
ATOM 859 O O . VAL A 1 111 ? -21.499 15.340 26.294 1.00 77.12 111 VAL A O 1
ATOM 862 N N . LEU A 1 112 ? -23.181 15.655 27.761 1.00 66.69 112 LEU A N 1
ATOM 863 C CA . LEU A 1 112 ? -24.263 15.350 26.829 1.00 66.69 112 LEU A CA 1
ATOM 864 C C . LEU A 1 112 ? -24.460 16.594 25.958 1.00 66.69 112 LEU A C 1
ATOM 866 O O . LEU A 1 112 ? -24.733 17.671 26.480 1.00 66.69 112 LEU A O 1
ATOM 870 N N . ARG A 1 113 ? -24.265 16.471 24.640 1.00 60.22 113 ARG A N 1
ATOM 871 C CA . ARG A 1 113 ? -24.795 17.483 23.721 1.00 60.22 113 ARG A CA 1
ATOM 872 C C . ARG A 1 113 ? -26.314 17.326 23.750 1.00 60.22 113 ARG A C 1
ATOM 874 O O . ARG A 1 113 ? -26.792 16.266 23.353 1.00 60.22 113 ARG A O 1
ATOM 881 N N . VAL A 1 114 ? -27.000 18.326 24.300 1.00 52.22 114 VAL A N 1
ATOM 882 C CA . VAL A 1 114 ? -28.452 18.513 24.162 1.00 52.22 114 VAL A CA 1
ATOM 883 C C . VAL A 1 114 ? -28.732 19.015 22.754 1.00 52.22 114 VAL A C 1
ATOM 885 O O . VAL A 1 114 ? -27.931 19.859 22.285 1.00 52.22 114 VAL A O 1
#

Secondary structure (DSSP, 8-state):
--TTGGG--S-PPPPPHHHHHHHHHHHHHHHHHTTTS-SSSHHHHHHHHHHHHHHTSTTT--TT-THHHHHHHHHHIIIIIHHHHHHHHHHHHHHHHHHHHHHTS-GGG-----

Mean predicted aligned error: 8.13 Å

Sequence (114 aa):
MGLISLKSRGGLTFPKPEFVMVLVTIKKAVDIALPHIKKSNVRQQLAELISPHLEQCPLFVCPARDEHGASTLSVVFDKFIKPLLSNVGAAVTDRAAYRKKLACKPLYRKVLRV